Protein AF-X1PQ26-F1 (afdb_monomer_lite)

pLDDT: mean 92.84, std 10.67, range [37.31, 98.62]

InterPro domains:
  IPR002846 NrpR regulatory domain [PF01995] (8-171)
  IPR036984 NrpR domain superfamily [G3DSA:3.30.70.1360] (2-123)
  IPR038982 NrpR repressor [PTHR41964] (2-169)

Secondary structure (DSSP, 8-state):
---SGGGTTHHHHHHHHHHHH---BTTTTBS---EEEEEEEGGGHHHHHHHHHHHHHTT-SS-S-EEEE-TT-EETTEEPPTTEEEEEEE-TTHHHHHHHHTT---EEEEEEEEEEETTEEEEEEEEEESTT-SS-HHHHHHHTT---HHHHHHHS-EEEEEEEEE--GGGG-

Organism: NCBI:txid412755

Foldseek 3Di:
DDCVVVLQLVQVVVLVVQLQQFPADPVVRDTDFDKDKDKDAPVCVVVVCVLCVLLVVLVVAPHPDKDKDDAQDDDVPDGHHPRIMMMIGTDPSSVQNNCVVVVWHKHFFWKFKFWWDPLHTDDTPDIDGSNGDSDDPQVVCVVVVQWDSSCCSVPRGTIDMDTDMDTDPVVPD

Sequence (173 aa):
MALAPEQVGFIHERLELLAFNTTFDPQKRTGQLPINTSFIDKDNFQKALVAMSDVFKAGLCVTELIATASEGEKLGSVVVPRGKIGLATVCSVVINGVLLKAGIPIESRFGGVLEVRESKPRRFTAIINYDGTSLDPSEQYIRAKMTSAGEVARTGNGKILANFREMPAPSRS

Radius of gyration: 17.2 Å; chains: 1; bounding box: 37×50×40 Å

Structure (mmCIF, N/CA/C/O backbone):
data_AF-X1PQ26-F1
#
_entry.id   AF-X1PQ26-F1
#
loop_
_atom_site.group_PDB
_atom_site.id
_atom_site.type_symbol
_atom_site.label_atom_id
_atom_site.label_alt_id
_atom_site.label_comp_id
_atom_site.label_asym_id
_atom_site.label_entity_id
_atom_site.label_seq_id
_atom_site.pdbx_PDB_ins_code
_atom_site.Cartn_x
_atom_site.Cartn_y
_atom_site.Cartn_z
_atom_site.occupancy
_atom_site.B_iso_or_equiv
_atom_site.auth_seq_id
_atom_site.auth_comp_id
_atom_site.auth_asym_id
_atom_site.auth_atom_id
_atom_site.pdbx_PDB_model_num
ATOM 1 N N . MET A 1 1 ? -5.578 33.833 -10.430 1.00 37.31 1 MET A N 1
ATOM 2 C CA . MET A 1 1 ? -4.616 32.980 -11.161 1.00 37.31 1 MET A CA 1
ATOM 3 C C . MET A 1 1 ? -4.767 31.576 -10.611 1.00 37.31 1 MET A C 1
ATOM 5 O O . MET A 1 1 ? -4.725 31.414 -9.399 1.00 37.31 1 MET A O 1
ATOM 9 N N . ALA A 1 2 ? -5.132 30.619 -11.461 1.00 41.47 2 ALA A N 1
ATOM 10 C CA . ALA A 1 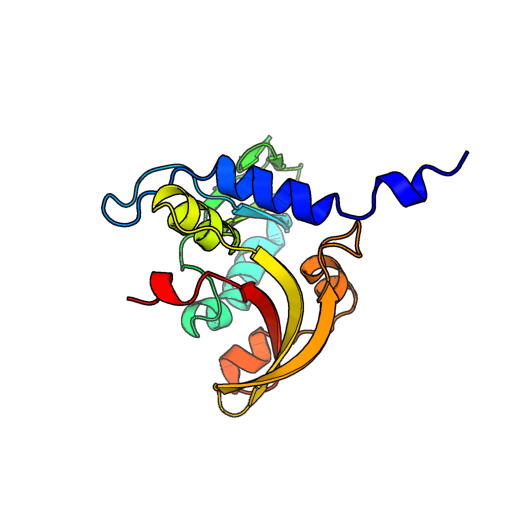2 ? -5.527 29.282 -11.033 1.00 41.47 2 ALA A CA 1
ATOM 11 C C . ALA A 1 2 ? -4.284 28.438 -10.711 1.00 41.47 2 ALA A C 1
ATOM 13 O O . ALA A 1 2 ? -3.516 28.136 -11.612 1.00 41.47 2 ALA A O 1
ATOM 14 N N . LEU A 1 3 ? -4.130 28.039 -9.446 1.00 51.53 3 LEU A N 1
ATOM 15 C CA . LEU A 1 3 ? -3.101 27.106 -8.945 1.00 51.53 3 LEU A CA 1
ATOM 16 C C . LEU A 1 3 ? -3.300 25.654 -9.436 1.00 51.53 3 LEU A C 1
ATOM 18 O O . LEU A 1 3 ? -2.516 24.770 -9.115 1.00 51.53 3 LEU A O 1
ATOM 22 N N . ALA A 1 4 ? -4.375 25.382 -10.180 1.00 47.09 4 ALA A N 1
ATOM 23 C CA . ALA A 1 4 ? -4.777 24.033 -10.569 1.00 47.09 4 ALA A CA 1
ATOM 24 C C . ALA A 1 4 ? -3.794 23.302 -11.517 1.00 47.09 4 ALA A C 1
ATOM 26 O O . ALA A 1 4 ? -3.619 22.100 -11.327 1.00 47.09 4 ALA A O 1
ATOM 27 N N . PRO A 1 5 ? -3.130 23.954 -12.499 1.00 51.56 5 PRO A N 1
ATOM 28 C CA . PRO A 1 5 ? -2.172 23.271 -13.373 1.00 51.56 5 PRO A CA 1
ATOM 29 C C . PRO A 1 5 ? -0.876 22.856 -12.659 1.00 51.56 5 PRO A C 1
ATOM 31 O O . PRO A 1 5 ? -0.275 21.864 -13.047 1.00 51.56 5 PRO A O 1
ATOM 34 N N . GLU A 1 6 ? -0.465 23.573 -11.606 1.00 50.81 6 GLU A N 1
ATOM 35 C CA . GLU A 1 6 ? 0.793 23.321 -10.875 1.00 50.81 6 GLU A CA 1
ATOM 36 C C . GLU A 1 6 ? 0.720 22.113 -9.924 1.00 50.81 6 GLU A C 1
ATOM 38 O O . GLU A 1 6 ? 1.736 21.675 -9.400 1.00 50.81 6 GLU A O 1
ATOM 43 N N . GLN A 1 7 ? -0.473 21.558 -9.686 1.00 55.00 7 GLN A N 1
ATOM 44 C CA . GLN A 1 7 ? -0.676 20.429 -8.766 1.00 55.00 7 GLN A CA 1
ATOM 45 C C . GLN A 1 7 ? -0.786 19.072 -9.478 1.00 55.00 7 GLN A C 1
ATOM 47 O O . GLN A 1 7 ? -0.811 18.029 -8.818 1.00 55.00 7 GLN A O 1
ATOM 52 N N . VAL A 1 8 ? -0.885 19.066 -10.810 1.00 58.31 8 VAL A N 1
ATOM 53 C CA . VAL A 1 8 ? -0.932 17.843 -11.623 1.00 58.31 8 VAL A CA 1
ATOM 54 C C . VAL A 1 8 ? 0.463 17.209 -11.620 1.00 58.31 8 VAL A C 1
ATOM 56 O O . VAL A 1 8 ? 1.439 17.887 -11.912 1.00 58.31 8 VAL A O 1
ATOM 59 N N . GLY A 1 9 ? 0.572 15.933 -11.233 1.00 61.78 9 GLY A N 1
ATOM 60 C CA . GLY A 1 9 ? 1.860 15.236 -11.091 1.00 61.78 9 GLY A CA 1
ATOM 61 C C . GLY A 1 9 ? 2.455 15.259 -9.676 1.00 61.78 9 GLY A C 1
ATOM 62 O O . GLY A 1 9 ? 3.368 14.489 -9.390 1.00 61.78 9 GLY A O 1
ATOM 63 N N . PHE A 1 10 ? 1.876 16.021 -8.739 1.00 77.88 10 PHE A N 1
ATOM 64 C CA . PHE A 1 10 ? 2.327 16.065 -7.337 1.00 77.88 10 PHE A CA 1
ATOM 65 C C . PHE A 1 10 ? 2.367 14.680 -6.670 1.00 77.88 10 PHE A C 1
ATOM 67 O O . PHE A 1 10 ? 3.230 14.384 -5.842 1.00 77.88 10 PHE A O 1
ATOM 74 N N . ILE A 1 11 ? 1.429 13.797 -7.030 1.00 84.81 11 ILE A N 1
ATOM 75 C CA . ILE A 1 11 ? 1.428 12.420 -6.527 1.00 84.81 11 ILE A CA 1
ATOM 76 C C . ILE A 1 11 ? 2.630 11.650 -7.058 1.00 84.81 11 ILE A C 1
ATOM 78 O O . ILE A 1 11 ? 3.250 10.925 -6.288 1.00 84.81 11 ILE A O 1
ATOM 82 N N . HIS A 1 12 ? 2.976 11.816 -8.333 1.00 85.25 12 HIS A N 1
ATOM 83 C CA . HIS A 1 12 ? 4.131 11.155 -8.926 1.00 85.25 12 HIS A CA 1
ATOM 84 C C . HIS A 1 12 ? 5.426 11.561 -8.209 1.00 85.25 12 HIS A C 1
ATOM 86 O O . HIS A 1 12 ? 6.116 10.694 -7.675 1.00 85.25 12 HIS A O 1
ATOM 92 N N . GLU A 1 13 ? 5.675 12.864 -8.053 1.00 87.00 13 GLU A N 1
ATOM 93 C CA . GLU A 1 13 ? 6.837 13.388 -7.314 1.00 87.00 13 GLU A CA 1
ATOM 94 C C . GLU A 1 13 ? 6.874 12.884 -5.863 1.00 87.00 13 GLU A C 1
ATOM 96 O O . GLU A 1 13 ? 7.919 12.504 -5.330 1.00 87.00 13 GLU A O 1
ATOM 101 N N . ARG A 1 14 ? 5.711 12.817 -5.203 1.00 89.06 14 ARG A N 1
ATOM 102 C CA . ARG A 1 14 ? 5.607 12.278 -3.843 1.00 89.06 14 ARG A CA 1
ATOM 103 C C . ARG A 1 14 ? 5.966 10.792 -3.782 1.00 89.06 14 ARG A C 1
ATOM 105 O O . ARG A 1 14 ? 6.597 10.371 -2.810 1.00 89.06 14 ARG A O 1
ATOM 112 N N . LEU A 1 15 ? 5.563 9.991 -4.771 1.00 91.12 15 LEU A N 1
ATOM 113 C CA . LEU A 1 15 ? 5.932 8.574 -4.852 1.00 91.12 15 LEU A CA 1
ATOM 114 C C . LEU A 1 15 ? 7.445 8.419 -5.050 1.00 91.12 15 LEU A C 1
ATOM 116 O O . LEU A 1 15 ? 8.052 7.590 -4.370 1.00 91.12 15 LEU A O 1
ATOM 120 N N . GLU A 1 16 ? 8.058 9.240 -5.905 1.00 92.00 16 GLU A N 1
ATOM 121 C CA . GLU A 1 16 ? 9.511 9.248 -6.113 1.00 92.00 16 GLU A CA 1
ATOM 122 C C . GLU A 1 16 ? 10.271 9.631 -4.840 1.00 92.00 16 GLU A C 1
ATOM 124 O O . GLU A 1 16 ? 11.204 8.932 -4.440 1.00 92.00 16 GLU A O 1
ATOM 129 N N . LEU A 1 17 ? 9.829 10.674 -4.132 1.00 93.69 17 LEU A N 1
ATOM 130 C CA . LEU A 1 17 ? 10.434 11.088 -2.867 1.00 93.69 17 LEU A CA 1
ATOM 131 C C . LEU A 1 17 ? 10.326 9.993 -1.792 1.00 93.69 17 LEU A C 1
ATOM 133 O O . LEU A 1 17 ? 11.278 9.740 -1.049 1.00 93.69 17 LEU A O 1
ATOM 137 N N . LEU A 1 18 ? 9.176 9.316 -1.702 1.00 94.19 18 LEU A N 1
ATOM 138 C CA . LEU A 1 18 ? 8.988 8.180 -0.795 1.00 94.19 18 LEU A CA 1
ATOM 139 C C . LEU A 1 18 ? 9.904 7.003 -1.160 1.00 94.19 18 LEU A C 1
ATOM 141 O O . LEU A 1 18 ? 10.479 6.381 -0.265 1.00 94.19 18 LEU A O 1
ATOM 145 N N . ALA A 1 19 ? 10.070 6.707 -2.450 1.00 95.25 19 ALA A N 1
ATOM 146 C CA . ALA A 1 19 ? 10.996 5.680 -2.917 1.00 95.25 19 ALA A CA 1
ATOM 147 C C . ALA A 1 19 ? 12.449 6.046 -2.579 1.00 95.25 19 ALA A C 1
ATOM 149 O O . ALA A 1 19 ? 13.180 5.220 -2.037 1.00 95.25 19 ALA A O 1
ATOM 150 N N . PHE A 1 20 ? 12.849 7.298 -2.808 1.00 95.06 20 PHE A N 1
ATOM 151 C CA . PHE A 1 20 ? 14.189 7.795 -2.498 1.00 95.06 20 PHE A CA 1
ATOM 152 C C . PHE A 1 20 ? 14.539 7.664 -1.006 1.00 95.06 20 PHE A C 1
ATOM 154 O O . PHE A 1 20 ? 15.630 7.190 -0.661 1.00 95.06 20 PHE A O 1
ATOM 161 N N . ASN A 1 21 ? 13.590 8.031 -0.137 1.00 95.94 21 ASN A N 1
ATOM 162 C CA . ASN A 1 21 ? 13.718 7.965 1.322 1.00 95.94 21 ASN A CA 1
ATOM 163 C C . ASN A 1 21 ? 13.599 6.541 1.891 1.00 95.94 21 ASN A C 1
ATOM 165 O O . ASN A 1 21 ? 13.924 6.314 3.054 1.00 95.94 21 ASN A O 1
ATOM 169 N N . THR A 1 22 ? 13.143 5.569 1.100 1.00 96.81 22 THR A N 1
ATOM 170 C CA . THR A 1 22 ? 13.093 4.168 1.527 1.00 96.81 22 THR A CA 1
ATOM 171 C C . THR A 1 22 ? 14.517 3.614 1.615 1.00 96.81 22 THR A C 1
ATOM 173 O O . THR A 1 22 ? 15.264 3.619 0.636 1.00 96.81 22 THR A O 1
ATOM 176 N N . THR A 1 23 ? 14.899 3.115 2.793 1.00 97.00 23 THR A N 1
ATOM 177 C CA . THR A 1 23 ? 16.238 2.547 3.058 1.00 97.00 23 THR A CA 1
ATOM 178 C C . THR A 1 23 ? 16.203 1.063 3.407 1.00 97.00 23 THR A C 1
ATOM 180 O O . THR A 1 23 ? 17.214 0.506 3.825 1.00 97.00 23 THR A O 1
ATOM 183 N N . PHE A 1 24 ? 15.041 0.426 3.261 1.00 97.44 24 PHE A N 1
ATOM 184 C CA . PHE A 1 24 ? 14.856 -0.984 3.568 1.00 97.44 24 PHE A CA 1
ATOM 185 C C . PHE A 1 24 ? 15.748 -1.896 2.714 1.00 97.44 24 PHE A C 1
ATOM 187 O O . PHE A 1 24 ? 15.680 -1.880 1.486 1.00 97.44 24 PHE A O 1
ATOM 194 N N . ASP A 1 25 ? 16.540 -2.725 3.389 1.00 95.62 25 ASP A N 1
ATOM 195 C CA . ASP A 1 25 ? 17.341 -3.802 2.815 1.00 95.62 25 ASP A CA 1
ATOM 196 C C . ASP A 1 25 ? 16.616 -5.139 3.069 1.00 95.62 25 ASP A C 1
ATOM 198 O O . ASP A 1 25 ? 16.515 -5.568 4.225 1.00 95.62 25 ASP A O 1
ATOM 202 N N . PRO A 1 26 ? 16.102 -5.825 2.030 1.00 92.75 26 PRO A N 1
ATOM 203 C CA . PRO A 1 26 ? 15.359 -7.071 2.203 1.00 92.75 26 PRO A CA 1
ATOM 204 C C . PRO A 1 26 ? 16.222 -8.248 2.685 1.00 92.75 26 PRO A C 1
ATOM 206 O O . PRO A 1 26 ? 15.679 -9.173 3.291 1.00 92.75 26 PRO A O 1
ATOM 209 N N . GLN A 1 27 ? 17.543 -8.229 2.457 1.00 94.19 27 GLN A N 1
ATOM 210 C CA . GLN A 1 27 ? 18.447 -9.276 2.944 1.00 94.19 27 GLN A CA 1
ATOM 211 C C . GLN A 1 27 ? 18.686 -9.126 4.446 1.00 94.19 27 GLN A C 1
ATOM 213 O O . GLN A 1 27 ? 18.617 -10.104 5.189 1.00 94.19 27 GLN A O 1
ATOM 218 N N . LYS A 1 28 ? 18.915 -7.890 4.906 1.00 96.31 28 LYS A N 1
ATOM 219 C CA . LYS A 1 28 ? 19.130 -7.588 6.332 1.00 96.31 28 LYS A CA 1
ATOM 220 C C . LYS A 1 28 ? 17.829 -7.457 7.119 1.00 96.31 28 LYS A C 1
ATOM 222 O O . LYS A 1 28 ? 17.852 -7.572 8.340 1.00 96.31 28 LYS A O 1
ATOM 227 N N . ARG A 1 29 ? 16.707 -7.227 6.429 1.00 94.12 29 ARG A N 1
ATOM 228 C CA . ARG A 1 29 ? 15.379 -6.931 6.995 1.00 94.12 29 ARG A CA 1
ATOM 229 C C . ARG A 1 29 ? 15.387 -5.711 7.919 1.00 94.12 29 ARG A C 1
ATOM 231 O O . ARG A 1 29 ? 14.689 -5.680 8.929 1.00 94.12 29 ARG A O 1
ATOM 238 N N . THR A 1 30 ? 16.179 -4.703 7.571 1.00 96.25 30 THR A N 1
ATOM 239 C CA . THR A 1 30 ? 16.328 -3.463 8.342 1.00 96.25 30 THR A CA 1
ATOM 240 C C . THR A 1 30 ? 16.259 -2.246 7.430 1.00 96.25 30 THR A C 1
ATOM 242 O O . THR A 1 30 ? 16.445 -2.354 6.222 1.00 96.25 30 THR A O 1
ATOM 245 N N . GLY A 1 31 ? 15.972 -1.082 8.011 1.00 96.31 31 GLY A N 1
ATOM 246 C CA . GLY A 1 31 ? 15.837 0.184 7.289 1.00 96.31 31 GLY A CA 1
ATOM 247 C C . GLY A 1 31 ? 14.419 0.749 7.343 1.00 96.31 31 GLY A C 1
ATOM 248 O O . GLY A 1 31 ? 13.527 0.193 7.984 1.00 96.31 31 GLY A O 1
ATOM 249 N N . GLN A 1 32 ? 14.225 1.898 6.702 1.00 96.00 32 GLN A N 1
ATOM 250 C CA . GLN A 1 32 ? 12.964 2.633 6.710 1.00 96.00 32 GLN A CA 1
ATOM 251 C C . GLN A 1 32 ? 12.037 2.154 5.594 1.00 96.00 32 GLN A C 1
ATOM 253 O O . GLN A 1 32 ? 12.461 1.994 4.447 1.00 96.00 32 GLN A O 1
ATOM 258 N N . LEU A 1 33 ? 10.763 1.973 5.945 1.00 96.38 33 LEU A N 1
ATOM 259 C CA . LEU A 1 33 ? 9.687 1.549 5.055 1.00 96.38 33 LEU A CA 1
ATOM 260 C C . LEU A 1 33 ? 8.658 2.676 4.880 1.00 96.38 33 LEU A C 1
ATOM 262 O O . LEU A 1 33 ? 8.288 3.314 5.869 1.00 96.38 33 LEU A O 1
ATOM 266 N N . PRO A 1 34 ? 8.133 2.893 3.663 1.00 96.31 34 PRO A N 1
ATOM 267 C CA . PRO A 1 34 ? 6.994 3.773 3.460 1.00 96.31 34 PRO A CA 1
ATOM 268 C C . PRO A 1 34 ? 5.720 3.081 3.960 1.00 96.31 34 PRO A C 1
ATOM 270 O O . PRO A 1 34 ? 5.498 1.895 3.704 1.00 96.31 34 PRO A O 1
ATOM 273 N N . ILE A 1 35 ? 4.858 3.829 4.648 1.00 96.56 35 ILE A N 1
ATOM 274 C CA . ILE A 1 35 ? 3.623 3.309 5.247 1.00 96.56 35 ILE A CA 1
ATOM 275 C C . ILE A 1 35 ? 2.389 4.088 4.786 1.00 96.56 35 ILE A C 1
ATOM 277 O O . ILE A 1 35 ? 2.460 5.286 4.521 1.00 96.56 35 ILE A O 1
ATOM 281 N N . ASN A 1 36 ? 1.251 3.400 4.736 1.00 95.06 36 ASN A N 1
ATOM 282 C CA . ASN A 1 36 ? -0.078 3.998 4.696 1.00 95.06 36 ASN A CA 1
ATOM 283 C C . ASN A 1 36 ? -0.655 4.002 6.111 1.00 95.06 36 ASN A C 1
ATOM 285 O O . ASN A 1 36 ? -0.714 2.946 6.744 1.00 95.06 36 ASN A O 1
ATOM 289 N N . THR A 1 37 ? -1.116 5.161 6.578 1.00 95.56 37 THR A N 1
ATOM 290 C CA . THR A 1 37 ? -1.668 5.329 7.928 1.00 95.56 37 THR A CA 1
ATOM 291 C C . THR A 1 37 ? -3.182 5.489 7.869 1.00 95.56 37 THR A C 1
ATOM 293 O O . THR A 1 37 ? -3.694 6.358 7.170 1.00 95.56 37 THR A O 1
ATOM 296 N N . SER A 1 38 ? -3.899 4.665 8.628 1.00 96.00 38 SER A N 1
ATOM 297 C CA . SER A 1 38 ? -5.342 4.765 8.853 1.00 96.00 38 SER A CA 1
ATOM 298 C C . SER A 1 38 ? -5.623 5.123 10.308 1.00 96.00 38 SER A C 1
ATOM 300 O O . SER A 1 38 ? -4.925 4.659 11.207 1.00 96.00 38 SER A O 1
ATOM 302 N N . PHE A 1 39 ? -6.668 5.912 10.549 1.00 97.62 39 PHE A N 1
ATOM 303 C CA . PHE A 1 39 ? -7.146 6.216 11.896 1.00 97.62 39 PHE A CA 1
ATOM 304 C C . PHE A 1 39 ? -8.493 5.560 12.134 1.00 97.62 39 PHE A C 1
ATOM 306 O O . PHE A 1 39 ? -9.449 5.801 11.398 1.00 97.62 39 PHE A O 1
ATOM 313 N N . ILE A 1 40 ? -8.571 4.757 13.185 1.00 98.19 40 ILE A N 1
ATOM 314 C CA . ILE A 1 40 ? -9.757 3.974 13.521 1.00 98.19 40 ILE A CA 1
ATOM 315 C C . ILE A 1 40 ? -10.212 4.388 14.917 1.00 98.19 40 ILE A C 1
ATOM 317 O O . ILE A 1 40 ? -9.379 4.606 15.793 1.00 98.19 40 ILE A O 1
ATOM 321 N N . ASP A 1 41 ? -11.519 4.534 15.136 1.00 98.38 41 ASP A N 1
ATOM 322 C CA . ASP A 1 41 ? -12.046 4.757 16.487 1.00 98.38 41 ASP A CA 1
ATOM 323 C C . ASP A 1 41 ? -11.604 3.638 17.427 1.00 98.38 41 ASP A C 1
ATOM 325 O O . ASP A 1 41 ? -11.693 2.462 17.064 1.00 98.38 41 ASP A O 1
ATOM 329 N N . LYS A 1 42 ? -11.148 4.004 18.633 1.00 97.31 42 LYS A N 1
ATOM 330 C CA . LYS A 1 42 ? -10.652 3.053 19.645 1.00 97.31 42 LYS A CA 1
ATOM 331 C C . LYS A 1 42 ? -11.618 1.879 19.844 1.00 97.31 42 LYS A C 1
ATOM 333 O O . LYS A 1 42 ? -11.199 0.724 19.783 1.00 97.31 42 LYS A O 1
ATOM 338 N N . ASP A 1 43 ? -12.913 2.170 19.939 1.00 97.88 43 ASP A N 1
ATOM 339 C CA . ASP A 1 43 ? -13.970 1.177 20.181 1.00 97.88 43 ASP A CA 1
ATOM 340 C C . ASP A 1 43 ? -14.233 0.239 18.988 1.00 97.88 43 ASP A C 1
ATOM 342 O O . ASP A 1 43 ? -14.814 -0.838 19.136 1.00 97.88 43 ASP A O 1
ATOM 346 N N . ASN A 1 44 ? -13.790 0.624 17.788 1.00 98.19 44 ASN A N 1
ATOM 347 C CA . ASN A 1 44 ? -13.957 -0.151 16.558 1.00 98.19 44 ASN A CA 1
ATOM 348 C C . ASN A 1 44 ? -12.671 -0.854 16.110 1.00 98.19 44 ASN A C 1
ATOM 350 O O . ASN A 1 44 ? -12.706 -1.622 15.148 1.00 98.19 44 ASN A O 1
ATOM 354 N N . PHE A 1 45 ? -11.544 -0.633 16.790 1.00 97.75 45 PHE A N 1
ATOM 355 C CA . PHE A 1 45 ? -10.242 -1.104 16.325 1.00 97.75 45 PHE A CA 1
ATOM 356 C C . PHE A 1 45 ? -10.157 -2.630 16.210 1.00 97.75 45 PHE A C 1
ATOM 358 O O . PHE A 1 45 ? -9.765 -3.148 15.166 1.00 97.75 45 PHE A O 1
ATOM 365 N N . GLN A 1 46 ? -10.618 -3.365 17.226 1.00 97.19 46 GLN A N 1
ATOM 366 C CA . GLN A 1 46 ? -10.629 -4.834 17.181 1.00 97.19 46 GLN A CA 1
ATOM 367 C C . GLN A 1 46 ? -11.519 -5.373 16.054 1.00 97.19 46 GLN A C 1
ATOM 369 O O . GLN A 1 46 ? -11.134 -6.292 15.334 1.00 97.19 46 GLN A O 1
ATOM 374 N N . LYS A 1 47 ? -12.686 -4.754 15.837 1.00 97.81 47 LYS A N 1
ATOM 375 C CA . LYS A 1 47 ? -13.584 -5.120 14.731 1.00 97.81 47 LYS A CA 1
ATOM 376 C C . LYS A 1 47 ? -12.925 -4.876 13.372 1.00 97.81 47 LYS A C 1
ATOM 378 O O . LYS A 1 47 ? -13.072 -5.700 12.475 1.00 97.81 47 LYS A O 1
ATOM 383 N N . ALA A 1 48 ? -12.181 -3.779 13.230 1.00 96.56 48 ALA A N 1
ATOM 384 C CA . ALA A 1 48 ? -11.448 -3.471 12.009 1.00 96.56 48 ALA A CA 1
ATOM 385 C C . ALA A 1 48 ? -10.347 -4.506 11.724 1.00 96.56 48 ALA A C 1
ATOM 387 O O . ALA A 1 48 ? -10.259 -4.991 10.598 1.00 96.56 48 ALA A O 1
ATOM 388 N N . LEU A 1 49 ? -9.571 -4.915 12.737 1.00 95.56 49 LEU A N 1
ATOM 389 C CA . LEU A 1 49 ? -8.558 -5.966 12.579 1.00 95.56 49 LEU A CA 1
ATOM 390 C C . LEU A 1 49 ? -9.176 -7.296 12.132 1.00 95.56 49 LEU A C 1
ATOM 392 O O . LEU A 1 49 ? -8.681 -7.921 11.195 1.00 95.56 49 LEU A O 1
ATOM 396 N N . VAL A 1 50 ? -10.291 -7.702 12.747 1.00 96.38 50 VAL A N 1
ATOM 397 C CA . VAL A 1 50 ? -11.019 -8.917 12.345 1.00 96.38 50 VAL A CA 1
ATOM 398 C C . VAL A 1 50 ? -11.496 -8.812 10.895 1.00 96.38 50 VAL A C 1
ATOM 400 O O . VAL A 1 50 ? -11.260 -9.732 10.113 1.00 96.38 50 VAL A O 1
ATOM 403 N N . ALA A 1 51 ? -12.090 -7.679 10.506 1.00 94.81 51 ALA A N 1
ATOM 404 C CA . ALA A 1 51 ? -12.584 -7.453 9.146 1.00 94.81 51 ALA A CA 1
ATOM 405 C C . ALA A 1 51 ? -11.472 -7.464 8.081 1.00 94.81 51 ALA A C 1
ATOM 407 O O . ALA A 1 51 ? -11.716 -7.850 6.938 1.00 94.81 51 ALA A O 1
ATOM 408 N N . MET A 1 52 ? -10.257 -7.047 8.445 1.00 94.62 52 MET A N 1
ATOM 409 C CA . MET A 1 52 ? -9.092 -7.046 7.555 1.00 94.62 52 MET A CA 1
ATOM 410 C C . MET A 1 52 ? -8.366 -8.397 7.513 1.00 94.62 52 MET A C 1
ATOM 412 O O . MET A 1 52 ? -7.629 -8.655 6.564 1.00 94.62 52 MET A O 1
ATOM 416 N N . SER A 1 53 ? -8.564 -9.260 8.514 1.00 94.88 53 SER A N 1
ATOM 417 C CA . SER A 1 53 ? -7.758 -10.474 8.696 1.00 94.88 53 SER A CA 1
ATOM 418 C C . SER A 1 53 ? -7.794 -11.425 7.495 1.00 94.88 53 SER A C 1
ATOM 420 O O . SER A 1 53 ? -6.748 -11.937 7.100 1.00 94.88 53 SER A O 1
ATOM 422 N N . ASP A 1 54 ? -8.956 -11.610 6.864 1.00 94.94 54 ASP A N 1
ATOM 423 C CA . ASP A 1 54 ? -9.091 -12.463 5.677 1.00 94.94 54 ASP A CA 1
ATOM 424 C C . ASP A 1 54 ? -8.287 -11.925 4.487 1.00 94.94 54 ASP A C 1
ATOM 426 O O . ASP A 1 54 ? -7.691 -12.699 3.744 1.00 94.94 54 ASP A O 1
ATOM 430 N N . VAL A 1 55 ? -8.215 -10.599 4.327 1.00 96.56 55 VAL A N 1
ATOM 431 C CA . VAL A 1 55 ? -7.461 -9.950 3.240 1.00 96.56 55 VAL A CA 1
ATOM 432 C C . VAL A 1 55 ? -5.961 -10.202 3.397 1.00 96.56 55 VAL A C 1
ATOM 434 O O . VAL A 1 55 ? -5.293 -10.535 2.420 1.00 96.56 55 VAL A O 1
ATOM 437 N N . PHE A 1 56 ? -5.445 -10.100 4.625 1.00 95.94 56 PHE A N 1
ATOM 438 C CA . PHE A 1 56 ? -4.047 -10.416 4.932 1.00 95.94 56 PHE A CA 1
ATOM 439 C C . PHE A 1 56 ? -3.748 -11.904 4.721 1.00 95.94 56 PHE A C 1
ATOM 441 O O . PHE A 1 56 ? -2.806 -12.237 4.010 1.00 95.94 56 PHE A O 1
ATOM 448 N N . LYS A 1 57 ? -4.595 -12.801 5.248 1.00 95.62 57 LYS A N 1
ATOM 449 C CA . LYS A 1 57 ? -4.442 -14.259 5.077 1.00 95.62 57 LYS A CA 1
ATOM 450 C C . LYS A 1 57 ? -4.494 -14.701 3.614 1.00 95.62 57 LYS A C 1
ATOM 452 O O . LYS A 1 57 ? -3.835 -15.665 3.245 1.00 95.62 57 LYS A O 1
ATOM 457 N N . ALA A 1 58 ? -5.269 -14.005 2.783 1.00 95.50 58 ALA A N 1
ATOM 458 C CA . ALA A 1 58 ? -5.345 -14.252 1.347 1.00 95.50 58 ALA A CA 1
ATOM 459 C C . ALA A 1 58 ? -4.129 -13.709 0.565 1.00 95.50 58 ALA A C 1
ATOM 461 O O . ALA A 1 58 ? -4.090 -13.835 -0.657 1.00 95.50 58 ALA A O 1
ATOM 462 N N . GLY A 1 59 ? -3.153 -13.079 1.233 1.00 95.06 59 GLY A N 1
ATOM 463 C CA . GLY A 1 59 ? -1.967 -12.510 0.591 1.00 95.06 59 GLY A CA 1
ATOM 464 C C . GLY A 1 59 ? -2.259 -11.263 -0.249 1.00 95.06 59 GLY A C 1
ATOM 465 O O . GLY A 1 59 ? -1.449 -10.884 -1.091 1.00 95.06 59 GLY A O 1
ATOM 466 N N . LEU A 1 60 ? -3.399 -10.596 -0.034 1.00 95.19 60 LEU A N 1
ATOM 467 C CA . LEU A 1 60 ? -3.793 -9.377 -0.755 1.00 95.19 60 LEU A CA 1
ATOM 468 C C . LEU A 1 60 ? -3.166 -8.114 -0.131 1.00 95.19 60 LEU A C 1
ATOM 470 O O . LEU A 1 60 ? -3.774 -7.044 -0.093 1.00 95.19 60 LEU A O 1
ATOM 474 N N . CYS A 1 61 ? -1.944 -8.244 0.382 1.00 93.62 61 CYS A N 1
ATOM 475 C CA . CYS A 1 61 ? -1.158 -7.193 1.016 1.00 93.62 61 CYS A CA 1
ATOM 476 C C . CYS A 1 61 ? 0.297 -7.262 0.539 1.00 93.62 61 CYS A C 1
ATOM 478 O O . CYS A 1 61 ? 0.784 -8.316 0.145 1.00 93.62 61 CYS A O 1
ATOM 480 N N . VAL A 1 62 ? 1.017 -6.140 0.613 1.00 93.06 62 VAL A N 1
ATOM 481 C CA . VAL A 1 62 ? 2.451 -6.093 0.263 1.00 93.06 62 VAL A CA 1
ATOM 482 C C . VAL A 1 62 ? 3.281 -6.950 1.224 1.00 93.06 62 VAL A C 1
ATOM 484 O O . VAL A 1 62 ? 4.240 -7.600 0.824 1.00 93.06 62 VAL A O 1
ATOM 487 N N . THR A 1 63 ? 2.916 -6.932 2.504 1.00 93.62 63 THR A N 1
ATOM 488 C CA . THR A 1 63 ? 3.511 -7.723 3.582 1.00 93.62 63 THR A CA 1
ATOM 489 C C . THR A 1 63 ? 2.522 -7.793 4.744 1.00 93.62 63 THR A C 1
ATOM 491 O O . THR A 1 63 ? 1.625 -6.955 4.849 1.00 93.62 63 THR A O 1
ATOM 494 N N . GLU A 1 64 ? 2.707 -8.772 5.626 1.00 92.69 64 GLU A N 1
ATOM 495 C CA . GLU A 1 64 ? 1.932 -8.938 6.858 1.00 92.69 64 GLU A CA 1
ATOM 496 C C . GLU A 1 64 ? 2.350 -7.962 7.973 1.00 92.69 64 GLU A C 1
ATOM 498 O O . GLU A 1 64 ? 1.716 -7.915 9.026 1.00 92.69 64 GLU A O 1
ATOM 503 N N . LEU A 1 65 ? 3.403 -7.163 7.756 1.00 93.69 65 LEU A N 1
ATOM 504 C CA . LEU A 1 65 ? 3.857 -6.170 8.725 1.00 93.69 65 LEU A CA 1
ATOM 505 C C . LEU A 1 65 ? 2.839 -5.039 8.894 1.00 93.69 65 LEU A C 1
ATOM 507 O O . LEU A 1 65 ? 2.489 -4.329 7.944 1.00 93.69 65 LEU A O 1
ATOM 511 N N . ILE A 1 66 ? 2.452 -4.825 10.148 1.00 95.81 66 ILE A N 1
ATOM 512 C CA . ILE A 1 66 ? 1.647 -3.694 10.593 1.00 95.81 66 ILE A CA 1
ATOM 513 C C . ILE A 1 66 ? 2.313 -3.023 11.792 1.00 95.81 66 ILE A C 1
ATOM 515 O O . ILE A 1 66 ? 3.071 -3.653 12.530 1.00 95.81 66 ILE A O 1
ATOM 519 N N . ALA A 1 67 ? 2.000 -1.752 12.011 1.00 97.00 67 ALA A N 1
ATOM 520 C CA . ALA A 1 67 ? 2.332 -1.061 13.250 1.00 97.00 67 ALA A CA 1
ATOM 521 C C . ALA A 1 67 ? 1.111 -0.306 13.769 1.00 97.00 67 ALA A C 1
ATOM 523 O O . ALA A 1 67 ? 0.253 0.119 12.995 1.00 97.00 67 ALA A O 1
ATOM 524 N N . THR A 1 68 ? 1.034 -0.132 15.083 1.00 97.81 68 THR A N 1
ATOM 525 C CA . THR A 1 68 ? -0.055 0.592 15.738 1.00 97.81 68 THR A CA 1
ATOM 526 C C . THR A 1 68 ? 0.494 1.697 16.616 1.00 97.81 68 THR A C 1
ATOM 528 O O . THR A 1 68 ? 1.582 1.557 17.167 1.00 97.81 68 THR A O 1
ATOM 531 N N . ALA A 1 69 ? -0.280 2.762 16.778 1.00 98.19 69 ALA A N 1
ATOM 532 C CA . ALA A 1 69 ? 0.025 3.844 17.702 1.00 98.19 69 ALA A CA 1
ATOM 533 C C . ALA A 1 69 ? -1.259 4.325 18.382 1.00 98.19 69 ALA A C 1
ATOM 535 O O . ALA A 1 69 ? -2.316 4.432 17.753 1.00 98.19 69 ALA A O 1
ATOM 536 N N . SER A 1 70 ? -1.166 4.604 19.671 1.00 97.94 70 SER A N 1
ATOM 537 C CA . SER A 1 70 ? -2.236 5.173 20.480 1.00 97.94 70 SER A CA 1
ATOM 538 C C . SER A 1 70 ? -2.347 6.678 20.255 1.00 97.94 70 SER A C 1
ATOM 540 O O . SER A 1 70 ? -1.470 7.316 19.683 1.00 97.94 70 SER A O 1
ATOM 542 N N . GLU A 1 71 ? -3.446 7.262 20.723 1.00 97.69 71 GLU A N 1
ATOM 543 C CA . GLU A 1 71 ? -3.644 8.713 20.784 1.00 97.69 71 GLU A CA 1
ATOM 544 C C . GLU A 1 71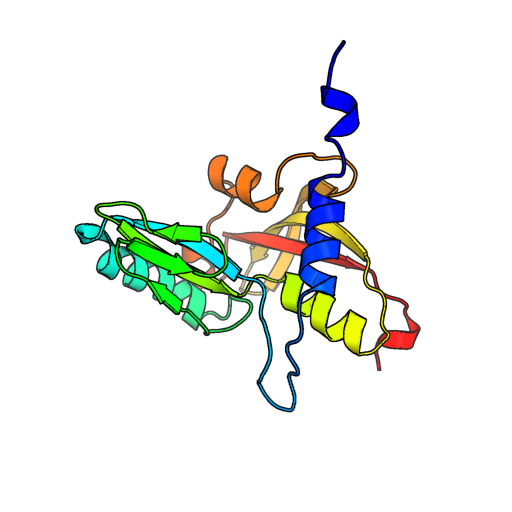 ? -2.402 9.466 21.292 1.00 97.69 71 GLU A C 1
ATOM 546 O O . GLU A 1 71 ? -1.848 9.125 22.335 1.00 97.69 71 GLU A O 1
ATOM 551 N N . GLY A 1 72 ? -1.991 10.506 20.560 1.00 97.44 72 GLY A N 1
ATOM 552 C CA . GLY A 1 72 ? -0.814 11.324 20.875 1.00 97.44 72 GLY A CA 1
ATOM 553 C C . GLY A 1 72 ? 0.527 10.731 20.423 1.00 97.44 72 GLY A C 1
ATOM 554 O O . GLY A 1 72 ? 1.490 11.481 20.261 1.00 97.44 72 GLY A O 1
ATOM 555 N N . GLU A 1 73 ? 0.599 9.425 20.153 1.00 98.12 73 GLU A N 1
ATOM 556 C CA . GLU A 1 73 ? 1.784 8.777 19.583 1.00 98.12 73 GLU A CA 1
ATOM 557 C C . GLU A 1 73 ? 1.883 9.021 18.065 1.00 98.12 73 GLU A C 1
ATOM 559 O O . GLU A 1 73 ? 0.981 9.588 17.437 1.00 98.12 73 GLU A O 1
ATOM 564 N N . LYS A 1 74 ? 3.006 8.616 17.455 1.00 96.12 74 LYS A N 1
ATOM 565 C CA . LYS A 1 74 ? 3.290 8.852 16.032 1.00 96.12 74 LYS A CA 1
ATOM 566 C C . LYS A 1 74 ? 3.417 7.567 15.223 1.00 96.12 74 LYS A C 1
ATOM 568 O O . LYS A 1 74 ? 4.014 6.594 15.671 1.00 96.12 74 LYS A O 1
ATOM 573 N N . LEU A 1 75 ? 2.955 7.634 13.975 1.00 95.56 75 LEU A N 1
ATOM 574 C CA . LEU A 1 75 ? 3.302 6.704 12.898 1.00 95.56 75 LEU A CA 1
ATOM 575 C C . LEU A 1 75 ? 3.926 7.507 11.757 1.00 95.56 75 LEU A C 1
ATOM 577 O O . LEU A 1 75 ? 3.248 8.280 11.076 1.00 95.56 75 LEU A O 1
ATOM 581 N N . GLY A 1 76 ? 5.238 7.355 11.571 1.00 90.25 76 GLY A N 1
ATOM 582 C CA . GLY A 1 76 ? 6.005 8.221 10.677 1.00 90.25 76 GLY A CA 1
ATOM 583 C C . GLY A 1 76 ? 5.939 9.683 11.132 1.00 90.25 76 GLY A C 1
ATOM 584 O O . GLY A 1 76 ? 6.210 9.999 12.290 1.00 90.25 76 GLY A O 1
ATOM 585 N N . SER A 1 77 ? 5.558 10.586 10.228 1.00 89.00 77 SER A N 1
ATOM 586 C CA . SER A 1 77 ? 5.389 12.016 10.524 1.00 89.00 77 SER A CA 1
ATOM 587 C C . SER A 1 77 ? 4.021 12.376 11.115 1.00 89.00 77 SER A C 1
ATOM 589 O O . SER A 1 77 ? 3.789 13.533 11.461 1.00 89.00 77 SER A O 1
ATOM 591 N N . VAL A 1 78 ? 3.110 11.409 11.236 1.00 93.75 78 VAL A N 1
ATOM 592 C CA . VAL A 1 78 ? 1.704 11.651 11.562 1.00 93.75 78 VAL A CA 1
ATOM 593 C C . VAL A 1 78 ? 1.433 11.365 13.039 1.00 93.75 78 VAL A C 1
ATOM 595 O O . VAL A 1 78 ? 1.780 10.295 13.535 1.00 93.75 78 VAL A O 1
ATOM 598 N N . VAL A 1 79 ? 0.784 12.307 13.730 1.00 97.38 79 VAL A N 1
ATOM 599 C CA . VAL A 1 79 ? 0.327 12.155 15.124 1.00 97.38 79 VAL A CA 1
ATOM 600 C C . VAL A 1 79 ? -1.079 11.561 15.144 1.00 97.38 79 VAL A C 1
ATOM 602 O O . VAL A 1 79 ? -1.955 12.019 14.410 1.00 97.38 79 VAL A O 1
ATOM 605 N N . VAL A 1 80 ? -1.307 10.557 15.990 1.00 98.31 80 VAL A N 1
ATOM 606 C CA . VAL A 1 80 ? -2.618 9.917 16.135 1.00 98.31 80 VAL A CA 1
ATOM 607 C C . VAL A 1 80 ? -3.589 10.849 16.875 1.00 98.31 80 VAL A C 1
ATOM 609 O O . VAL A 1 80 ? -3.296 11.257 18.003 1.00 98.31 80 VAL A O 1
ATOM 612 N N . PRO A 1 81 ? -4.756 11.174 16.284 1.00 98.00 81 PRO A N 1
ATOM 613 C CA . PRO A 1 81 ? -5.744 12.045 16.911 1.00 98.00 81 PRO A CA 1
ATOM 614 C C . PRO A 1 81 ? -6.361 11.464 18.185 1.00 98.00 81 PRO A C 1
ATOM 616 O O . PRO A 1 81 ? -6.377 10.251 18.416 1.00 98.00 81 PRO A O 1
ATOM 619 N N . ARG A 1 82 ? -6.978 12.351 18.971 1.00 98.12 82 ARG A N 1
ATOM 620 C CA . ARG A 1 82 ? -7.760 11.971 20.148 1.00 98.12 82 ARG A CA 1
ATOM 621 C C . ARG A 1 82 ? -8.905 11.020 19.802 1.00 98.12 82 ARG A C 1
ATOM 623 O O . ARG A 1 82 ? -9.593 11.204 18.803 1.00 98.12 82 ARG A O 1
ATOM 630 N N . GLY A 1 83 ? -9.099 9.999 20.637 1.00 98.00 83 GLY A N 1
ATOM 631 C CA . GLY A 1 83 ? -10.138 8.978 20.469 1.00 98.00 83 GLY A CA 1
ATOM 632 C C . GLY A 1 83 ? -9.844 7.915 19.402 1.00 98.00 83 GLY A C 1
ATOM 633 O O . GLY A 1 83 ? -10.665 7.019 19.203 1.00 98.00 83 GLY A O 1
ATOM 634 N N . LYS A 1 84 ? -8.685 7.967 18.732 1.00 98.50 84 LYS A N 1
ATOM 635 C CA . LYS A 1 84 ? -8.325 7.048 17.642 1.00 98.50 84 LYS A CA 1
ATOM 636 C C . LYS A 1 84 ? -7.164 6.119 18.014 1.00 98.50 84 LYS A C 1
ATOM 638 O O . LYS A 1 84 ? -6.399 6.389 18.940 1.00 98.50 84 LYS A O 1
ATOM 643 N N . ILE A 1 85 ? -7.042 5.033 17.257 1.00 98.44 85 ILE A N 1
ATOM 644 C CA . ILE A 1 85 ? -5.843 4.202 17.122 1.00 98.44 85 ILE A CA 1
ATOM 645 C C . ILE A 1 85 ? -5.339 4.374 15.690 1.00 98.44 85 ILE A C 1
ATOM 647 O O . ILE A 1 85 ? -6.108 4.266 14.729 1.00 98.44 85 ILE A O 1
ATOM 651 N N . GLY A 1 86 ? -4.053 4.680 15.553 1.00 98.19 86 GLY A N 1
ATOM 652 C CA . GLY A 1 86 ? -3.357 4.673 14.277 1.00 98.19 86 GLY A CA 1
ATOM 653 C C . GLY A 1 86 ? -2.978 3.249 13.889 1.00 98.19 86 GLY A C 1
ATOM 654 O O . GLY A 1 86 ? -2.453 2.505 14.713 1.00 98.19 86 GLY A O 1
ATOM 655 N N . LEU A 1 87 ? -3.217 2.889 12.631 1.00 98.00 87 LEU A N 1
ATOM 656 C CA . LEU A 1 87 ? -2.786 1.637 12.017 1.00 98.00 87 LEU A CA 1
ATOM 657 C C . LEU A 1 87 ? -1.944 1.956 10.784 1.00 98.00 87 LEU A C 1
ATOM 659 O O . LEU A 1 87 ? -2.423 2.612 9.861 1.00 98.00 87 LEU A O 1
ATOM 663 N N . ALA A 1 88 ? -0.711 1.469 10.760 1.00 97.56 88 ALA A N 1
ATOM 664 C CA . ALA A 1 88 ? 0.187 1.560 9.623 1.00 97.56 88 ALA A CA 1
ATOM 665 C C . ALA A 1 88 ? 0.284 0.213 8.906 1.00 97.56 88 ALA A C 1
ATOM 667 O O . ALA A 1 88 ? 0.491 -0.822 9.536 1.00 97.56 88 ALA A O 1
ATOM 668 N N . THR A 1 89 ? 0.190 0.255 7.581 1.00 96.81 89 THR A N 1
ATOM 669 C CA . THR A 1 89 ? 0.483 -0.871 6.682 1.00 96.81 89 THR A CA 1
ATOM 670 C C . THR A 1 89 ? 1.578 -0.458 5.710 1.00 96.81 89 THR A C 1
ATOM 672 O O . THR A 1 89 ? 1.692 0.721 5.374 1.00 96.81 89 THR A O 1
ATOM 675 N N . VAL A 1 90 ? 2.403 -1.395 5.251 1.00 96.88 90 VAL A N 1
ATOM 676 C CA . VAL A 1 90 ? 3.488 -1.064 4.315 1.00 96.88 90 VAL A CA 1
ATOM 677 C C . VAL A 1 90 ? 2.921 -0.676 2.948 1.00 96.88 90 VAL A C 1
ATOM 679 O O . VAL A 1 90 ? 2.088 -1.375 2.368 1.00 96.88 90 VAL A O 1
ATOM 682 N N . CYS A 1 91 ? 3.388 0.450 2.417 1.00 95.50 91 CYS A N 1
ATOM 683 C CA . CYS A 1 91 ? 2.996 0.936 1.104 1.00 95.50 91 CYS A CA 1
ATOM 684 C C . CYS A 1 91 ? 3.775 0.216 -0.004 1.00 95.50 91 CYS A C 1
ATOM 686 O O . CYS A 1 91 ? 4.975 -0.023 0.114 1.00 95.50 91 CYS A O 1
ATOM 688 N N . SER A 1 92 ? 3.118 -0.060 -1.136 1.00 95.50 92 SER A N 1
ATOM 689 C CA . SER A 1 92 ? 3.749 -0.731 -2.286 1.00 95.50 92 SER A CA 1
ATOM 690 C C . SER A 1 92 ? 4.918 0.046 -2.912 1.00 95.50 92 SER A C 1
ATOM 692 O O . SER A 1 92 ? 5.689 -0.538 -3.668 1.00 95.50 92 SER A O 1
ATOM 694 N N . VAL A 1 93 ? 5.089 1.331 -2.574 1.00 95.50 93 VAL A N 1
ATOM 695 C CA . VAL A 1 93 ? 6.270 2.137 -2.937 1.00 95.50 93 VAL A CA 1
ATOM 696 C C . VAL A 1 93 ? 7.564 1.546 -2.373 1.00 95.50 93 VAL A C 1
ATOM 698 O O . VAL A 1 93 ? 8.627 1.797 -2.931 1.00 95.50 93 VAL A O 1
ATOM 701 N N . VAL A 1 94 ? 7.500 0.679 -1.351 1.00 96.81 94 VAL A N 1
ATOM 702 C CA . VAL A 1 94 ? 8.677 -0.075 -0.886 1.00 96.81 94 VAL A CA 1
ATOM 703 C C . VAL A 1 94 ? 9.375 -0.814 -2.030 1.00 96.81 94 VAL A C 1
ATOM 705 O O . VAL A 1 94 ? 10.599 -0.823 -2.089 1.00 96.81 94 VAL A O 1
ATOM 708 N N . ILE A 1 95 ? 8.613 -1.358 -2.986 1.00 95.69 95 ILE A N 1
ATOM 709 C CA . ILE A 1 95 ? 9.159 -2.038 -4.168 1.00 95.69 95 ILE A CA 1
ATOM 710 C C . ILE A 1 95 ? 10.019 -1.063 -4.980 1.00 95.69 95 ILE A C 1
ATOM 712 O O . ILE A 1 95 ? 11.061 -1.440 -5.502 1.00 95.69 95 ILE A O 1
ATOM 716 N N . ASN A 1 96 ? 9.600 0.201 -5.067 1.00 95.56 96 ASN A N 1
ATOM 717 C CA . ASN A 1 96 ? 10.310 1.230 -5.823 1.00 95.56 96 ASN A CA 1
ATOM 718 C C . ASN A 1 96 ? 11.598 1.621 -5.115 1.00 95.56 96 ASN A C 1
ATOM 720 O O . ASN A 1 96 ? 12.644 1.664 -5.749 1.00 95.56 96 ASN A O 1
ATOM 724 N N . GLY A 1 97 ? 11.533 1.815 -3.798 1.00 96.50 97 GLY A N 1
ATOM 725 C CA . GLY A 1 97 ? 12.715 2.081 -2.989 1.00 96.50 97 GLY A CA 1
ATOM 726 C C . GLY A 1 97 ? 13.760 0.973 -3.091 1.00 96.50 97 GLY A C 1
ATOM 727 O O . GLY A 1 97 ? 14.916 1.249 -3.391 1.00 96.50 97 GLY A O 1
ATOM 728 N N . VAL A 1 98 ? 13.351 -0.286 -2.912 1.00 96.69 98 VAL A N 1
ATOM 729 C CA . VAL A 1 98 ? 14.264 -1.439 -2.968 1.00 96.69 98 VAL A CA 1
ATOM 730 C C . VAL A 1 98 ? 14.930 -1.563 -4.340 1.00 96.69 98 VAL A C 1
ATOM 732 O O . VAL A 1 98 ? 16.151 -1.692 -4.411 1.00 96.69 98 VAL A O 1
ATOM 735 N N . LEU A 1 99 ? 14.159 -1.480 -5.430 1.00 95.69 99 LEU A N 1
ATOM 736 C CA . LEU A 1 99 ? 14.708 -1.575 -6.788 1.00 95.69 99 LEU A CA 1
ATOM 737 C C . LEU A 1 99 ? 15.625 -0.395 -7.120 1.00 95.69 99 LEU A C 1
ATOM 739 O O . LEU A 1 99 ? 16.709 -0.600 -7.663 1.00 95.69 99 LEU A O 1
ATOM 743 N N . LEU A 1 100 ? 15.257 0.819 -6.703 1.00 95.06 100 LEU A N 1
ATOM 744 C CA . LEU A 1 100 ? 16.090 2.003 -6.888 1.00 95.06 100 LEU A CA 1
ATOM 745 C C . LEU A 1 100 ? 17.447 1.855 -6.183 1.00 95.06 100 LEU A C 1
ATOM 747 O O . LEU A 1 100 ? 18.478 2.176 -6.771 1.00 95.06 100 LEU A O 1
ATOM 751 N N . LYS A 1 101 ? 17.483 1.324 -4.951 1.00 94.44 101 LYS A N 1
ATOM 752 C CA . LYS A 1 101 ? 18.750 1.055 -4.238 1.00 94.44 101 LYS A CA 1
ATOM 753 C C . LYS A 1 101 ? 19.572 -0.066 -4.879 1.00 94.44 101 LYS A C 1
ATOM 755 O O . LYS A 1 101 ? 20.787 -0.080 -4.714 1.00 94.44 101 LYS A O 1
ATOM 760 N N . ALA A 1 102 ? 18.936 -0.957 -5.636 1.00 93.81 102 ALA A N 1
ATOM 761 C CA . ALA A 1 102 ? 19.609 -1.951 -6.467 1.00 93.81 102 ALA A CA 1
ATOM 762 C C . ALA A 1 102 ? 20.073 -1.396 -7.833 1.00 93.81 102 ALA A C 1
ATOM 764 O O . ALA A 1 102 ? 20.594 -2.150 -8.649 1.00 93.81 102 ALA A O 1
ATOM 765 N N . GLY A 1 103 ? 19.892 -0.096 -8.101 1.00 94.75 103 GLY A N 1
ATOM 766 C CA . GLY A 1 103 ? 20.265 0.531 -9.373 1.00 94.75 103 GLY A CA 1
ATOM 767 C C . GLY A 1 103 ? 19.281 0.262 -10.516 1.00 94.75 103 GLY A C 1
ATOM 768 O O . GLY A 1 103 ? 19.618 0.500 -11.673 1.00 94.75 103 GLY A O 1
ATOM 769 N N . ILE A 1 104 ? 18.074 -0.227 -10.212 1.00 95.62 104 ILE A N 1
ATOM 770 C CA . ILE A 1 104 ? 17.026 -0.514 -11.195 1.00 95.62 104 ILE A CA 1
ATOM 771 C C . ILE A 1 104 ? 15.997 0.624 -11.157 1.00 95.62 104 ILE A C 1
ATOM 773 O O . ILE A 1 104 ? 15.235 0.724 -10.189 1.00 95.62 104 ILE A O 1
ATOM 777 N N . PRO A 1 105 ? 15.939 1.487 -12.188 1.00 91.06 105 PRO A N 1
ATOM 778 C CA . PRO A 1 105 ? 14.907 2.508 -12.264 1.00 91.06 105 PRO A CA 1
ATOM 779 C C . PRO A 1 105 ? 13.544 1.854 -12.514 1.00 91.06 105 PRO A C 1
ATOM 781 O O . PRO A 1 105 ? 13.427 0.882 -13.263 1.00 91.06 105 PRO A O 1
ATOM 784 N N . ILE A 1 106 ? 12.508 2.399 -11.884 1.00 92.56 106 ILE A N 1
ATOM 785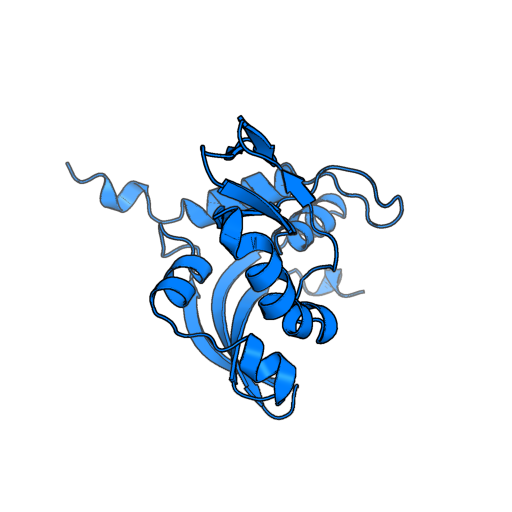 C CA . ILE A 1 106 ? 11.130 1.939 -12.037 1.00 92.56 106 ILE A CA 1
ATOM 786 C C . ILE A 1 106 ? 10.212 3.135 -12.208 1.00 92.56 106 ILE A C 1
ATOM 788 O O . ILE A 1 106 ? 10.297 4.108 -11.464 1.00 92.56 106 ILE A O 1
ATOM 792 N N . GLU A 1 107 ? 9.307 3.036 -13.168 1.00 91.81 107 GLU A N 1
ATOM 793 C CA . GLU A 1 107 ? 8.372 4.098 -13.487 1.00 91.81 107 GLU A CA 1
ATOM 794 C C . GLU A 1 107 ? 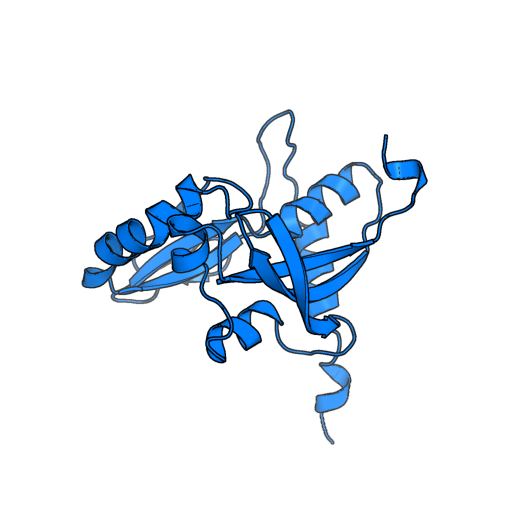6.959 3.671 -13.096 1.00 91.81 107 GLU A C 1
ATOM 796 O O . GLU A 1 107 ? 6.431 2.664 -13.578 1.00 91.81 107 GLU A O 1
ATOM 801 N N . SER A 1 108 ? 6.339 4.417 -12.181 1.00 93.19 108 SER A N 1
ATOM 802 C CA . SER A 1 108 ? 4.947 4.186 -11.788 1.00 93.19 108 SER A CA 1
ATOM 803 C C . SER A 1 108 ? 4.016 4.867 -12.789 1.00 93.19 108 SER A C 1
ATOM 805 O O . SER A 1 108 ? 3.908 6.090 -12.790 1.00 93.19 108 SER A O 1
ATOM 807 N N . ARG A 1 109 ? 3.325 4.076 -13.622 1.00 94.38 109 ARG A N 1
ATOM 808 C CA . ARG A 1 109 ? 2.460 4.585 -14.702 1.00 94.38 109 ARG A CA 1
ATOM 809 C C . ARG A 1 109 ? 1.076 4.982 -14.200 1.00 94.38 109 ARG A C 1
ATOM 811 O O . ARG A 1 109 ? 0.654 6.123 -14.367 1.00 94.38 109 ARG A O 1
ATOM 818 N N . PHE A 1 110 ? 0.372 4.053 -13.554 1.00 95.62 110 PHE A N 1
ATOM 819 C CA . PHE A 1 110 ? -0.994 4.289 -13.086 1.00 95.62 110 PHE A CA 1
ATOM 820 C C . PHE A 1 110 ? -1.369 3.449 -11.867 1.00 95.62 110 PHE A C 1
ATOM 822 O O . PHE A 1 110 ? -0.853 2.348 -11.650 1.00 95.62 110 PHE A O 1
ATOM 829 N N . GLY A 1 111 ? -2.326 3.971 -11.101 1.00 96.69 111 GLY A N 1
ATOM 830 C CA . GLY A 1 111 ? -3.098 3.214 -10.121 1.00 96.69 111 GLY A CA 1
ATOM 831 C C . GLY A 1 111 ? -4.463 2.851 -10.703 1.00 96.69 111 GLY A C 1
ATOM 832 O O . GLY A 1 111 ? -5.054 3.621 -11.466 1.00 96.69 111 GLY A O 1
ATOM 833 N N . GLY A 1 112 ? -4.982 1.674 -10.369 1.00 97.50 112 GLY A N 1
ATOM 834 C CA . GLY A 1 112 ? -6.196 1.164 -10.991 1.00 97.50 112 GLY A CA 1
ATOM 835 C C . GLY A 1 112 ? -6.991 0.185 -10.142 1.00 97.50 112 GLY A C 1
ATOM 836 O O . GLY A 1 112 ? -6.553 -0.289 -9.093 1.00 97.50 112 GLY A O 1
ATOM 837 N N . VAL A 1 113 ? -8.178 -0.133 -10.652 1.00 98.62 113 VAL A N 1
ATOM 838 C CA . VAL A 1 113 ? -9.052 -1.181 -10.124 1.00 98.62 113 VAL A CA 1
ATOM 839 C C . VAL A 1 113 ? -8.859 -2.432 -10.968 1.00 98.62 113 VAL A C 1
ATOM 841 O O . VAL A 1 113 ? -9.143 -2.423 -12.167 1.00 98.62 113 VAL A O 1
ATOM 844 N N . LEU A 1 114 ? -8.378 -3.501 -10.344 1.00 98.56 114 LEU A N 1
ATOM 845 C CA . LEU A 1 114 ? -8.087 -4.785 -10.966 1.00 98.56 114 LEU A CA 1
ATOM 846 C C . LEU A 1 114 ? -9.213 -5.778 -10.673 1.00 98.56 114 LEU A C 1
ATOM 848 O O . LEU A 1 114 ? -9.507 -6.077 -9.515 1.00 98.56 114 LEU A O 1
ATOM 852 N N . GLU A 1 115 ? -9.832 -6.297 -11.730 1.00 98.62 115 GLU A N 1
ATOM 853 C CA . GLU A 1 115 ? -10.780 -7.405 -11.641 1.00 98.62 115 GLU A CA 1
ATOM 854 C C . GLU A 1 115 ? -10.027 -8.704 -11.337 1.00 98.62 115 GLU A C 1
ATOM 856 O O . GLU A 1 115 ? -9.069 -9.057 -12.033 1.00 98.62 115 GLU A O 1
ATOM 861 N N . VAL A 1 116 ? -10.495 -9.423 -10.319 1.00 98.62 116 VAL A N 1
ATOM 862 C CA . VAL A 1 116 ? -10.011 -10.746 -9.923 1.00 98.62 116 VAL A CA 1
ATOM 863 C C . VAL A 1 116 ? -11.134 -11.750 -10.153 1.00 98.62 116 VAL A C 1
ATOM 865 O O . VAL A 1 116 ? -12.281 -11.503 -9.769 1.00 98.62 116 VAL A O 1
ATOM 868 N N . ARG A 1 117 ? -10.812 -12.872 -10.800 1.00 98.19 117 ARG A N 1
ATOM 869 C CA . ARG A 1 117 ? -11.724 -14.005 -10.990 1.00 98.19 117 ARG A CA 1
ATOM 870 C C . ARG A 1 117 ? -10.996 -15.298 -10.685 1.00 98.19 117 ARG A C 1
ATOM 872 O O . ARG A 1 117 ? -9.875 -15.473 -11.156 1.00 98.19 117 ARG A O 1
ATOM 879 N N . GLU A 1 118 ? -11.630 -16.185 -9.924 1.00 97.44 118 GLU A N 1
ATOM 880 C CA . GLU A 1 118 ? -11.035 -17.469 -9.515 1.00 97.44 118 GLU A CA 1
ATOM 881 C C . GLU A 1 118 ? -9.618 -17.297 -8.926 1.00 97.44 118 GLU A C 1
ATOM 883 O O . GLU A 1 118 ? -8.678 -18.016 -9.267 1.00 97.44 118 GLU A O 1
ATOM 888 N N . SER A 1 119 ? -9.450 -16.272 -8.086 1.00 96.56 119 SER A N 1
ATOM 889 C CA . SER A 1 119 ? -8.186 -15.876 -7.447 1.00 96.56 119 SER A CA 1
ATOM 890 C C . SER A 1 119 ? -7.063 -15.488 -8.418 1.00 96.56 119 SER A C 1
ATOM 892 O O . SER A 1 119 ? -5.900 -15.417 -8.024 1.00 96.56 119 SER A O 1
ATOM 894 N N . LYS A 1 120 ? -7.388 -15.199 -9.684 1.00 97.44 120 LYS A N 1
ATOM 895 C CA . LYS A 1 120 ? -6.435 -14.755 -10.707 1.00 97.44 120 LYS A CA 1
ATOM 896 C C . LYS A 1 120 ? -6.752 -13.335 -11.182 1.00 97.44 120 LYS A C 1
ATOM 898 O O . LYS A 1 120 ? -7.923 -13.009 -11.410 1.00 97.44 120 LYS A O 1
ATOM 903 N N . PRO A 1 121 ? -5.733 -12.479 -11.374 1.00 96.81 121 PRO A N 1
ATOM 904 C CA . PRO A 1 121 ? -5.934 -11.159 -11.958 1.00 96.81 121 PRO A CA 1
ATOM 905 C C . PRO A 1 121 ? -6.400 -11.295 -13.415 1.00 96.81 121 PRO A C 1
ATOM 907 O O . PRO A 1 121 ? -5.841 -12.080 -14.181 1.00 96.81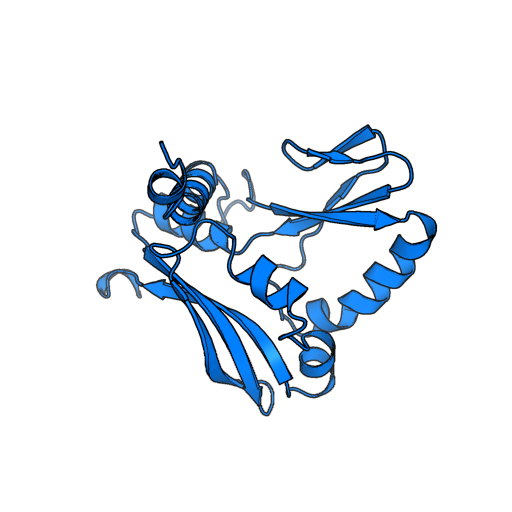 121 PRO A O 1
ATOM 910 N N . ARG A 1 122 ? -7.435 -10.541 -13.801 1.00 97.62 122 ARG A N 1
ATOM 911 C CA . ARG A 1 122 ? -8.060 -10.629 -15.132 1.00 97.62 122 ARG A CA 1
ATOM 912 C C . ARG A 1 122 ? -7.752 -9.416 -16.005 1.00 97.62 122 ARG A C 1
ATOM 914 O O . ARG A 1 122 ? -7.240 -9.581 -17.106 1.00 97.62 122 ARG A O 1
ATOM 921 N N . ARG A 1 123 ? -8.120 -8.215 -15.549 1.00 97.88 123 ARG A N 1
ATOM 922 C CA . ARG A 1 123 ? -7.945 -6.946 -16.282 1.00 97.88 123 ARG A CA 1
ATOM 923 C C . ARG A 1 123 ? -8.158 -5.741 -15.374 1.00 97.88 123 ARG A C 1
ATOM 925 O O . ARG A 1 123 ? -8.897 -5.829 -14.394 1.00 97.88 123 ARG A O 1
ATOM 932 N N . PHE A 1 124 ? -7.590 -4.601 -15.748 1.00 98.56 124 PHE A N 1
ATOM 933 C CA . PHE A 1 124 ? -7.964 -3.323 -15.152 1.00 98.56 124 PHE A CA 1
ATOM 934 C C . PHE A 1 124 ? -9.337 -2.882 -15.670 1.00 98.56 124 PHE A C 1
ATOM 936 O O . PHE A 1 124 ? -9.591 -2.908 -16.873 1.00 98.56 124 PHE A O 1
ATOM 943 N N . THR A 1 125 ? -10.232 -2.493 -14.764 1.00 98.19 125 THR A N 1
ATOM 944 C CA . THR A 1 125 ? -11.563 -1.954 -15.102 1.00 98.19 125 THR A CA 1
ATOM 945 C C . THR A 1 125 ? -11.623 -0.432 -15.020 1.00 98.19 125 THR A C 1
ATOM 947 O O . THR A 1 125 ? -12.562 0.163 -15.534 1.00 98.19 125 THR A O 1
ATOM 950 N N . ALA A 1 126 ? -10.650 0.184 -14.349 1.00 97.69 126 ALA A N 1
ATOM 951 C CA . ALA A 1 126 ? -10.454 1.627 -14.272 1.00 97.69 126 ALA A CA 1
ATOM 952 C C . ALA A 1 126 ? -8.970 1.908 -14.004 1.00 97.69 126 ALA A C 1
ATOM 954 O O . ALA A 1 126 ? -8.338 1.154 -13.255 1.00 97.69 126 ALA A O 1
ATOM 955 N N . ILE A 1 127 ? -8.430 2.966 -14.609 1.00 97.38 127 ILE A N 1
ATOM 956 C CA . ILE A 1 127 ? -7.054 3.435 -14.405 1.00 97.38 127 ILE A CA 1
ATOM 957 C C . ILE A 1 127 ? -7.040 4.962 -14.283 1.00 97.38 127 ILE A C 1
ATOM 959 O O . ILE A 1 127 ? -7.834 5.643 -14.928 1.00 97.38 127 ILE A O 1
ATOM 963 N N . ILE A 1 128 ? -6.147 5.482 -13.444 1.00 95.31 128 ILE A N 1
ATOM 964 C CA . ILE A 1 128 ? -5.783 6.901 -13.391 1.00 95.31 128 ILE A CA 1
ATOM 965 C C . ILE A 1 128 ? -4.260 6.955 -13.474 1.00 95.31 128 ILE A C 1
ATOM 967 O O . ILE A 1 128 ? -3.574 6.378 -12.621 1.00 95.31 128 ILE A O 1
ATOM 971 N N . ASN A 1 129 ? -3.741 7.626 -14.502 1.00 94.12 129 ASN A N 1
ATOM 972 C CA . ASN A 1 129 ? -2.304 7.816 -14.651 1.00 94.12 129 ASN A CA 1
ATOM 973 C C . ASN A 1 129 ? -1.783 8.771 -13.576 1.00 94.12 129 ASN A C 1
ATOM 975 O O . ASN A 1 129 ? -2.441 9.759 -13.245 1.00 94.12 129 ASN A O 1
ATOM 979 N N . TYR A 1 130 ? -0.612 8.460 -13.019 1.00 89.94 130 TYR A N 1
ATOM 980 C CA . TYR A 1 130 ? -0.024 9.260 -11.942 1.00 89.94 130 TYR A CA 1
ATOM 981 C C . TYR A 1 130 ? 0.453 10.639 -12.419 1.00 89.94 130 TYR A C 1
ATOM 983 O O . TYR A 1 130 ? 0.431 11.583 -11.634 1.00 89.94 130 TYR A O 1
ATOM 991 N N . ASP A 1 131 ? 0.840 10.759 -13.691 1.00 86.81 131 ASP A N 1
ATOM 992 C CA . ASP A 1 131 ? 1.232 12.018 -14.337 1.00 86.81 131 ASP A CA 1
ATOM 993 C C . ASP A 1 131 ? 0.041 12.964 -14.577 1.00 86.81 131 ASP A C 1
ATOM 995 O O . ASP A 1 131 ? 0.207 14.177 -14.607 1.00 86.81 131 ASP A O 1
ATOM 999 N N . GLY A 1 132 ? -1.171 12.420 -14.701 1.00 86.00 132 GLY A N 1
ATOM 1000 C CA . GLY A 1 132 ? -2.397 13.159 -15.000 1.00 86.00 132 GLY A CA 1
ATOM 1001 C C . GLY A 1 132 ? -3.269 13.486 -13.787 1.00 86.00 132 GLY A C 1
ATOM 1002 O O . GLY A 1 132 ? -4.418 13.887 -13.968 1.00 86.00 132 GLY A O 1
ATOM 1003 N N . THR A 1 133 ? -2.785 13.287 -12.555 1.00 83.62 133 THR A N 1
ATOM 1004 C CA . THR A 1 133 ? -3.584 13.476 -11.330 1.00 83.62 133 THR A CA 1
ATOM 1005 C C . THR A 1 133 ? -2.821 14.206 -10.225 1.00 83.62 133 THR A C 1
ATOM 1007 O O . THR A 1 133 ? -1.612 14.054 -10.060 1.00 83.62 133 THR A O 1
ATOM 1010 N N . SER A 1 134 ? -3.553 14.978 -9.423 1.00 83.81 134 SER A N 1
ATOM 1011 C CA . SER A 1 134 ? -3.079 15.579 -8.167 1.00 83.81 134 SER A CA 1
ATOM 1012 C C . SER A 1 134 ? -3.518 14.791 -6.925 1.00 83.81 134 SER A C 1
ATOM 1014 O O . SER A 1 134 ? -3.051 15.050 -5.817 1.00 83.81 134 SER A O 1
ATOM 1016 N N . LEU A 1 135 ? -4.413 13.814 -7.101 1.00 86.50 135 LEU A N 1
ATOM 1017 C CA . LEU A 1 135 ? -4.974 12.980 -6.040 1.00 86.50 135 LEU A CA 1
ATOM 1018 C C . LEU A 1 135 ? -4.531 11.530 -6.200 1.00 86.50 135 LEU A C 1
ATOM 1020 O O . LEU A 1 135 ? -4.469 11.016 -7.321 1.00 86.50 135 LEU A O 1
ATOM 1024 N N . ASP A 1 136 ? -4.282 10.854 -5.079 1.00 89.81 136 ASP A N 1
ATOM 1025 C CA . ASP A 1 136 ? -3.903 9.444 -5.084 1.00 89.81 136 ASP A CA 1
ATOM 1026 C C . ASP A 1 136 ? -5.028 8.592 -5.720 1.00 89.81 136 ASP A C 1
ATOM 1028 O O . ASP A 1 136 ? -6.166 8.614 -5.235 1.00 89.81 136 ASP A O 1
ATOM 1032 N N . PRO A 1 137 ? -4.758 7.845 -6.809 1.00 93.69 137 PRO A N 1
ATOM 1033 C CA . PRO A 1 137 ? -5.754 6.993 -7.457 1.00 93.69 137 PRO A CA 1
ATOM 1034 C C . PRO A 1 137 ? -6.419 5.983 -6.516 1.00 93.69 137 PRO A C 1
ATOM 1036 O O . PRO A 1 137 ? -7.628 5.771 -6.589 1.00 93.69 137 PRO A O 1
ATOM 1039 N N . SER A 1 138 ? -5.651 5.366 -5.613 1.00 93.75 138 SER A N 1
ATOM 1040 C CA . SER A 1 138 ? -6.167 4.377 -4.662 1.00 93.75 138 SER A CA 1
ATOM 1041 C C . SER A 1 138 ? -7.184 5.009 -3.724 1.00 93.75 138 SER A C 1
ATOM 1043 O O . SER A 1 138 ? -8.256 4.443 -3.501 1.00 93.75 138 SER A O 1
ATOM 1045 N N . GLU A 1 139 ? -6.882 6.204 -3.217 1.00 92.88 139 GLU A N 1
ATOM 1046 C CA . GLU A 1 139 ? -7.804 6.958 -2.371 1.00 92.88 139 GLU A CA 1
ATOM 1047 C C . GLU A 1 139 ? -9.106 7.289 -3.112 1.00 92.88 139 GLU A C 1
ATOM 1049 O O . GLU A 1 139 ? -10.197 7.100 -2.564 1.00 92.88 139 GLU A O 1
ATOM 1054 N N . GLN A 1 140 ? -9.008 7.723 -4.371 1.00 94.69 140 GLN A N 1
ATOM 1055 C CA . GLN A 1 140 ? -10.175 8.030 -5.200 1.00 94.69 140 GLN A CA 1
ATOM 1056 C C . GLN A 1 140 ? -11.080 6.802 -5.387 1.00 94.69 140 GLN A C 1
ATOM 1058 O O . GLN A 1 140 ? -12.290 6.882 -5.165 1.00 94.69 140 GLN A O 1
ATOM 1063 N N . TYR A 1 141 ? -10.506 5.640 -5.707 1.00 97.38 141 TYR A N 1
ATOM 1064 C CA . TYR A 1 141 ? -11.271 4.404 -5.901 1.00 97.38 141 TYR A CA 1
ATOM 1065 C C . TYR A 1 141 ? -11.877 3.841 -4.612 1.00 97.38 141 TYR A C 1
ATOM 1067 O O . TYR A 1 141 ? -12.989 3.304 -4.645 1.00 97.38 141 TYR A O 1
ATOM 1075 N N . ILE A 1 142 ? -11.185 3.977 -3.474 1.00 95.50 142 ILE A N 1
ATOM 1076 C CA . ILE A 1 142 ? -11.729 3.603 -2.160 1.00 95.50 142 ILE A CA 1
ATOM 1077 C C . ILE A 1 142 ? -12.941 4.478 -1.833 1.00 95.50 142 ILE A C 1
ATOM 1079 O O . ILE A 1 142 ? -13.998 3.953 -1.475 1.00 95.50 142 ILE A O 1
ATOM 1083 N N . ARG A 1 143 ? -12.826 5.802 -2.005 1.00 95.25 143 ARG A N 1
ATOM 1084 C CA . ARG A 1 143 ? -13.929 6.750 -1.765 1.00 95.25 143 ARG A CA 1
ATOM 1085 C C . ARG A 1 143 ? -15.128 6.477 -2.671 1.00 95.25 143 ARG A C 1
ATOM 1087 O O . ARG A 1 143 ? -16.265 6.540 -2.211 1.00 95.25 143 ARG A O 1
ATOM 1094 N N . ALA A 1 144 ? -14.874 6.102 -3.922 1.00 97.06 144 ALA A N 1
ATOM 1095 C CA . ALA A 1 144 ? -15.899 5.712 -4.885 1.00 97.06 144 ALA A CA 1
ATOM 1096 C C . ALA A 1 144 ? -16.478 4.298 -4.655 1.00 97.06 144 ALA A C 1
ATOM 1098 O O . ALA A 1 144 ? -17.331 3.863 -5.425 1.00 97.06 144 ALA A O 1
ATOM 1099 N N . LYS A 1 145 ? -16.037 3.569 -3.613 1.00 97.25 145 LYS A N 1
ATOM 1100 C CA . LYS A 1 145 ? -16.471 2.195 -3.291 1.00 97.25 145 LYS A CA 1
ATOM 1101 C C . LYS A 1 145 ? -16.322 1.225 -4.473 1.00 97.25 145 LYS A C 1
ATOM 1103 O O . LYS A 1 145 ? -17.160 0.353 -4.687 1.00 97.25 145 LYS A O 1
ATOM 1108 N N . MET A 1 146 ? -15.247 1.368 -5.249 1.00 98.12 146 MET A N 1
ATOM 1109 C CA . MET A 1 146 ? -15.020 0.573 -6.466 1.00 98.12 146 MET A CA 1
ATOM 1110 C C . MET A 1 146 ? -14.319 -0.770 -6.218 1.00 98.12 146 MET A C 1
ATOM 1112 O O . MET A 1 146 ? -14.019 -1.494 -7.169 1.00 98.12 146 MET A O 1
ATOM 1116 N N . THR A 1 147 ? -14.047 -1.113 -4.960 1.00 97.44 147 THR A N 1
ATOM 1117 C CA . THR A 1 147 ? -13.278 -2.296 -4.564 1.00 97.44 147 THR A CA 1
ATOM 1118 C C . THR A 1 147 ? -14.092 -3.202 -3.644 1.00 97.44 147 THR A C 1
ATOM 1120 O O . THR A 1 147 ? -14.979 -2.755 -2.920 1.00 97.44 147 THR A O 1
ATOM 1123 N N . SER A 1 148 ? -13.775 -4.494 -3.666 1.00 97.69 148 SER A N 1
ATOM 1124 C CA . SER A 1 148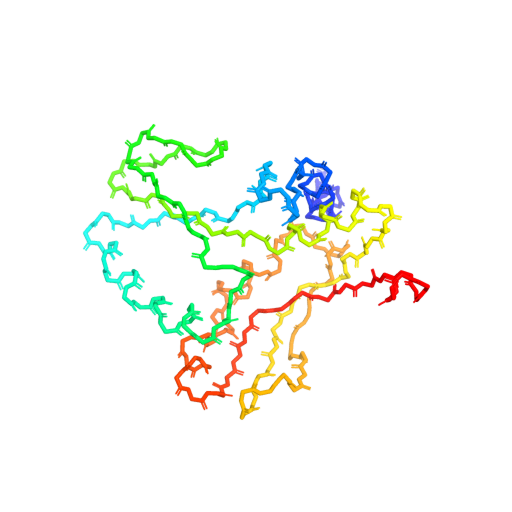 ? -14.385 -5.532 -2.836 1.00 97.69 148 SER A CA 1
ATOM 1125 C C . SER A 1 148 ? -13.327 -6.496 -2.283 1.00 97.69 148 SER A C 1
ATOM 1127 O O . SER A 1 148 ? -13.493 -7.709 -2.299 1.00 97.69 148 SER A O 1
ATOM 1129 N N . ALA A 1 149 ? -12.216 -5.969 -1.753 1.00 97.19 149 ALA A N 1
ATOM 1130 C CA . ALA A 1 149 ? -11.069 -6.776 -1.311 1.00 97.19 149 ALA A CA 1
ATOM 1131 C C . ALA A 1 149 ? -11.429 -7.918 -0.338 1.00 97.19 149 ALA A C 1
ATOM 1133 O O . ALA A 1 149 ? -10.905 -9.020 -0.467 1.00 97.19 149 ALA A O 1
ATOM 1134 N N . GLY A 1 150 ? -12.362 -7.693 0.594 1.00 97.00 150 GLY A N 1
ATOM 1135 C CA . GLY A 1 150 ? -12.837 -8.753 1.491 1.00 97.00 150 GLY A CA 1
ATOM 1136 C C . GLY A 1 150 ? -13.640 -9.852 0.778 1.00 97.00 150 GLY A C 1
ATOM 1137 O O . GLY A 1 150 ? -13.564 -11.013 1.161 1.00 97.00 150 GLY A O 1
ATOM 1138 N N . GLU A 1 151 ? -14.395 -9.512 -0.269 1.00 97.62 151 GLU A N 1
ATOM 1139 C CA . GLU A 1 151 ? -15.089 -10.498 -1.110 1.00 97.62 151 GLU A CA 1
ATOM 1140 C C . GLU A 1 151 ? -14.088 -11.317 -1.926 1.00 97.62 151 GLU A C 1
ATOM 1142 O O . GLU A 1 151 ? -14.195 -12.543 -1.970 1.00 97.62 151 GLU A O 1
ATOM 1147 N N . VAL A 1 152 ? -13.071 -10.655 -2.485 1.00 98.31 152 VAL A N 1
ATOM 1148 C CA . VAL A 1 152 ? -11.977 -11.314 -3.207 1.00 98.31 152 VAL A CA 1
ATOM 1149 C C . VAL A 1 152 ? -11.247 -12.289 -2.291 1.00 98.31 152 VAL A C 1
ATOM 1151 O O . VAL A 1 152 ? -11.024 -13.428 -2.685 1.00 98.31 152 VAL A O 1
ATOM 1154 N N . ALA A 1 153 ? -10.945 -11.886 -1.054 1.00 97.75 153 ALA A N 1
ATOM 1155 C CA . ALA A 1 153 ? -10.296 -12.753 -0.074 1.00 97.75 153 ALA A CA 1
ATOM 1156 C C . ALA A 1 153 ? -11.109 -14.023 0.235 1.00 97.75 153 ALA A C 1
ATOM 1158 O O . ALA A 1 153 ? -10.537 -15.096 0.398 1.00 97.75 153 ALA A O 1
ATOM 1159 N N . ARG A 1 154 ? -12.444 -13.917 0.296 1.00 97.00 154 ARG A N 1
ATOM 1160 C CA . ARG A 1 154 ? -13.326 -15.045 0.641 1.00 97.00 154 ARG A CA 1
ATOM 1161 C C . ARG A 1 154 ? -13.701 -15.932 -0.540 1.00 97.00 154 ARG A C 1
ATOM 1163 O O . ARG A 1 154 ? -13.937 -17.119 -0.351 1.00 97.00 154 ARG A O 1
ATOM 1170 N N . THR A 1 155 ? -13.830 -15.359 -1.732 1.00 97.94 155 THR A N 1
ATOM 1171 C CA . THR A 1 155 ? -14.452 -16.038 -2.882 1.00 97.94 155 THR A CA 1
ATOM 1172 C C . THR A 1 155 ? -13.523 -16.180 -4.082 1.00 97.94 155 THR A C 1
ATOM 1174 O O . THR A 1 155 ? -13.870 -16.870 -5.037 1.00 97.94 155 THR A O 1
ATOM 1177 N N . GLY A 1 156 ? -12.379 -15.492 -4.083 1.00 97.88 156 GLY A N 1
ATOM 1178 C CA . GLY A 1 156 ? -11.508 -15.368 -5.249 1.00 97.88 156 GLY A CA 1
ATOM 1179 C C . GLY A 1 156 ? -12.074 -14.474 -6.358 1.00 97.88 156 GLY A C 1
ATOM 1180 O O . GLY A 1 156 ? -11.486 -14.408 -7.435 1.00 97.88 156 GLY A O 1
ATOM 1181 N N . ASN A 1 157 ? -13.203 -13.795 -6.139 1.00 98.50 157 ASN A N 1
ATOM 1182 C CA . ASN A 1 157 ? -13.881 -12.988 -7.149 1.00 98.50 157 ASN A CA 1
ATOM 1183 C C . ASN A 1 157 ? -14.164 -11.576 -6.628 1.00 98.50 157 ASN A C 1
ATOM 1185 O O . ASN A 1 157 ? -14.496 -11.389 -5.460 1.00 98.50 157 ASN A O 1
ATOM 1189 N N . GLY A 1 158 ? -14.022 -10.577 -7.500 1.00 98.38 158 GLY A N 1
ATOM 1190 C CA . GLY A 1 158 ? -14.317 -9.184 -7.172 1.00 98.38 158 GLY A CA 1
ATOM 1191 C C . GLY A 1 158 ? -13.276 -8.217 -7.720 1.00 98.38 158 GLY A C 1
ATOM 1192 O O . GLY A 1 158 ? -12.708 -8.435 -8.793 1.00 98.38 158 GLY A O 1
ATOM 1193 N N . LYS A 1 159 ? -13.048 -7.111 -7.007 1.00 98.62 159 LYS A N 1
ATOM 1194 C CA . LYS A 1 159 ? -12.149 -6.038 -7.455 1.00 98.62 159 LYS A CA 1
ATOM 1195 C C . LYS A 1 159 ? -11.208 -5.581 -6.348 1.00 98.62 159 LYS A C 1
ATOM 1197 O O . LYS A 1 159 ? -11.642 -5.335 -5.225 1.00 98.62 159 LYS A O 1
ATOM 1202 N N . ILE A 1 160 ? -9.935 -5.397 -6.675 1.00 98.25 160 ILE A N 1
ATOM 1203 C CA . ILE A 1 160 ? -8.917 -4.857 -5.762 1.00 98.25 160 ILE A CA 1
ATOM 1204 C C . ILE A 1 160 ? -8.240 -3.631 -6.365 1.00 98.25 160 ILE A C 1
ATOM 1206 O O . ILE A 1 160 ? -8.385 -3.352 -7.553 1.00 98.25 160 ILE A O 1
ATOM 1210 N N . LEU A 1 161 ? -7.487 -2.902 -5.547 1.00 97.81 161 LEU A N 1
ATOM 1211 C CA . LEU A 1 161 ? -6.552 -1.904 -6.055 1.00 97.81 161 LEU A CA 1
ATOM 1212 C C . LEU A 1 161 ? -5.284 -2.588 -6.554 1.00 97.81 161 LEU A C 1
ATOM 1214 O O . LEU A 1 161 ? -4.804 -3.537 -5.935 1.00 97.81 161 LEU A O 1
ATOM 1218 N N . ALA A 1 162 ? -4.721 -2.075 -7.641 1.00 97.31 162 ALA A N 1
ATOM 1219 C CA . ALA A 1 162 ? -3.414 -2.479 -8.129 1.00 97.31 162 ALA A CA 1
ATOM 1220 C C . ALA A 1 162 ? -2.705 -1.305 -8.806 1.00 97.31 162 ALA A C 1
ATOM 1222 O O . ALA A 1 162 ? -3.343 -0.405 -9.349 1.00 97.31 162 ALA A O 1
ATOM 1223 N N . ASN A 1 163 ? -1.376 -1.356 -8.802 1.00 95.62 163 ASN A N 1
ATOM 1224 C CA . ASN A 1 163 ? -0.522 -0.344 -9.413 1.00 95.62 163 ASN A CA 1
ATOM 1225 C C . ASN A 1 163 ? 0.258 -0.982 -10.559 1.00 95.62 163 ASN A C 1
ATOM 1227 O O . ASN A 1 163 ? 0.781 -2.088 -10.401 1.00 95.62 163 ASN A O 1
ATOM 1231 N N . PHE A 1 164 ? 0.361 -0.282 -11.684 1.00 96.12 164 PHE A N 1
ATOM 1232 C CA . PHE A 1 164 ? 1.143 -0.720 -12.833 1.00 96.12 164 PHE A CA 1
ATOM 1233 C C . PHE A 1 164 ? 2.448 0.060 -12.921 1.00 96.12 164 PHE A C 1
ATOM 1235 O O . PHE A 1 164 ? 2.478 1.283 -12.752 1.00 96.12 164 PHE A O 1
ATOM 1242 N N . ARG A 1 165 ? 3.533 -0.673 -13.164 1.00 95.19 165 ARG A N 1
ATOM 1243 C CA . ARG A 1 165 ? 4.888 -0.136 -13.197 1.00 95.19 165 ARG A CA 1
ATOM 1244 C C . ARG A 1 165 ? 5.662 -0.729 -14.351 1.00 95.19 165 ARG A C 1
ATOM 1246 O O . ARG A 1 165 ? 5.484 -1.901 -14.673 1.00 95.19 165 ARG A O 1
ATOM 1253 N N . GLU A 1 166 ? 6.557 0.071 -14.898 1.00 95.44 166 GLU A N 1
ATOM 1254 C CA . GLU A 1 166 ? 7.491 -0.342 -15.932 1.00 95.44 166 GLU A CA 1
ATOM 1255 C C . GLU A 1 166 ? 8.914 -0.292 -15.395 1.00 95.44 166 GLU A C 1
ATOM 1257 O O . GLU A 1 166 ? 9.258 0.548 -14.566 1.00 95.44 166 GLU A O 1
ATOM 1262 N N . MET A 1 167 ? 9.741 -1.220 -15.858 1.00 95.06 167 MET A N 1
ATOM 1263 C CA . MET A 1 167 ? 11.163 -1.283 -15.541 1.00 95.06 167 MET A CA 1
ATOM 1264 C C . MET A 1 167 ? 11.928 -1.737 -16.787 1.00 95.06 167 MET A C 1
ATOM 1266 O O . MET A 1 167 ? 11.337 -2.408 -17.643 1.00 95.06 167 MET A O 1
ATOM 1270 N N . PRO A 1 168 ? 13.226 -1.411 -16.910 1.00 94.44 168 PRO A N 1
ATOM 1271 C CA . PRO A 1 168 ? 14.033 -1.871 -18.029 1.00 94.44 168 PRO A CA 1
ATOM 1272 C C . PRO A 1 168 ? 14.002 -3.397 -18.156 1.00 94.44 168 PRO A C 1
ATOM 1274 O O . PRO A 1 168 ? 14.228 -4.119 -17.187 1.00 94.44 168 PRO A O 1
ATOM 1277 N N . ALA A 1 169 ? 13.774 -3.901 -19.372 1.00 94.12 169 ALA A N 1
ATOM 1278 C CA . ALA A 1 169 ? 13.747 -5.340 -19.637 1.00 94.12 169 ALA A CA 1
ATOM 1279 C C . ALA A 1 169 ? 15.013 -6.098 -19.167 1.00 94.12 169 ALA A C 1
ATOM 1281 O O . ALA A 1 169 ? 14.857 -7.209 -18.653 1.00 94.12 169 ALA A O 1
ATOM 1282 N N . PRO A 1 170 ? 16.241 -5.534 -19.264 1.00 93.69 170 PRO A N 1
ATOM 1283 C CA . PRO A 1 170 ? 17.443 -6.188 -18.741 1.00 93.69 170 PRO A CA 1
ATOM 1284 C C . PRO A 1 170 ? 17.443 -6.418 -17.222 1.00 93.69 170 PRO A C 1
ATOM 1286 O O . PRO A 1 170 ? 18.192 -7.258 -16.747 1.00 93.69 170 PRO A O 1
ATOM 1289 N N . SER A 1 171 ? 16.604 -5.715 -16.456 1.00 92.56 171 SER A N 1
ATOM 1290 C CA . SER A 1 171 ? 16.532 -5.822 -14.991 1.00 92.56 171 SER A CA 1
ATOM 1291 C C . SER A 1 171 ? 15.682 -7.000 -14.490 1.00 92.56 171 SER A C 1
ATOM 1293 O O . SER A 1 171 ? 15.412 -7.098 -13.297 1.00 92.56 171 SER A O 1
ATOM 1295 N N . ARG A 1 172 ? 15.206 -7.873 -15.388 1.00 85.06 172 ARG A N 1
ATOM 1296 C CA . ARG A 1 172 ? 14.296 -8.982 -15.055 1.00 85.06 172 ARG A CA 1
ATOM 1297 C C . ARG A 1 172 ? 14.969 -10.150 -14.317 1.00 85.06 172 ARG A C 1
ATOM 1299 O O . ARG A 1 172 ? 14.256 -10.909 -13.661 1.00 85.06 172 ARG A O 1
ATOM 1306 N N . SER A 1 173 ? 16.277 -10.342 -14.486 1.00 78.25 173 SER A N 1
ATOM 1307 C CA . SER A 1 173 ? 17.034 -11.515 -14.014 1.00 78.25 173 SER A CA 1
ATOM 1308 C C . SER A 1 173 ? 18.028 -11.173 -12.921 1.00 78.25 173 SER A C 1
ATOM 1310 O O . SER A 1 173 ? 18.764 -10.185 -13.136 1.00 78.25 173 SER A O 1
#